Protein AF-A0A1H1KLR4-F1 (afdb_monomer_lite)

Organism: NCBI:txid157910

Structure (mmCIF, N/CA/C/O backbone):
data_AF-A0A1H1KLR4-F1
#
_entry.id   AF-A0A1H1KLR4-F1
#
loop_
_atom_site.group_PDB
_atom_site.id
_atom_site.type_symbol
_atom_site.label_atom_id
_atom_site.label_alt_id
_atom_site.label_comp_id
_atom_site.label_asym_id
_atom_site.label_entity_id
_atom_site.label_seq_id
_atom_site.pdbx_PDB_ins_code
_atom_site.Cartn_x
_atom_site.Cartn_y
_atom_site.Cartn_z
_atom_site.occupancy
_atom_site.B_iso_or_equiv
_atom_site.auth_seq_id
_atom_site.auth_comp_id
_atom_site.auth_asym_id
_atom_site.auth_atom_id
_atom_site.pdbx_PDB_model_num
ATOM 1 N N . MET A 1 1 ? -7.437 -3.870 -24.033 1.00 50.19 1 MET A N 1
ATOM 2 C CA . MET A 1 1 ? -6.474 -4.982 -23.865 1.00 50.19 1 MET A CA 1
ATOM 3 C C . MET A 1 1 ? -5.106 -4.494 -24.328 1.00 50.19 1 MET A C 1
ATOM 5 O O . MET A 1 1 ? -4.928 -4.305 -25.523 1.00 50.19 1 MET A O 1
ATOM 9 N N . CYS A 1 2 ? -4.187 -4.201 -23.402 1.00 59.34 2 CYS A N 1
ATOM 10 C CA . CYS A 1 2 ? -2.926 -3.485 -23.678 1.00 59.34 2 CYS A CA 1
ATOM 11 C C . CYS A 1 2 ? -1.683 -4.395 -23.693 1.00 59.34 2 CYS A C 1
ATOM 13 O O . CYS A 1 2 ? -0.568 -3.904 -23.784 1.00 59.34 2 CYS A O 1
ATOM 15 N N . TYR A 1 3 ? -1.857 -5.719 -23.630 1.00 61.72 3 TYR A N 1
ATOM 16 C CA . TYR A 1 3 ? -0.772 -6.690 -23.422 1.00 61.72 3 TYR A CA 1
ATOM 17 C C . TYR A 1 3 ? 0.353 -6.677 -24.478 1.00 61.72 3 TYR A C 1
ATOM 19 O O . TYR A 1 3 ? 1.434 -7.193 -24.219 1.00 61.72 3 TYR A O 1
ATOM 27 N N . GLY A 1 4 ? 0.123 -6.103 -25.662 1.00 77.31 4 GLY A N 1
ATOM 28 C CA . GLY A 1 4 ? 1.125 -6.009 -26.730 1.00 77.31 4 GLY A CA 1
ATOM 29 C C . GLY A 1 4 ? 1.881 -4.681 -26.802 1.00 77.31 4 GLY A C 1
ATOM 30 O O . GLY A 1 4 ? 2.792 -4.582 -27.630 1.00 77.31 4 GLY A O 1
ATOM 31 N N . ASP A 1 5 ? 1.492 -3.699 -25.986 1.00 85.56 5 ASP A N 1
ATOM 32 C CA . ASP A 1 5 ? 1.972 -2.318 -26.014 1.00 85.56 5 ASP A CA 1
ATOM 33 C C . ASP A 1 5 ? 2.722 -2.004 -24.703 1.00 85.56 5 ASP A C 1
ATOM 35 O O . ASP A 1 5 ? 2.089 -1.728 -23.678 1.00 85.56 5 ASP A O 1
ATOM 39 N N . PRO A 1 6 ? 4.063 -2.109 -24.701 1.00 84.06 6 PRO A N 1
ATOM 40 C CA . PRO A 1 6 ? 4.864 -1.932 -23.494 1.00 84.06 6 PRO A CA 1
ATOM 41 C C . PRO A 1 6 ? 4.776 -0.516 -22.917 1.00 84.06 6 PRO A C 1
ATOM 43 O O . PRO A 1 6 ? 4.906 -0.362 -21.705 1.00 84.06 6 PRO A O 1
ATOM 46 N N . ASP A 1 7 ? 4.509 0.496 -23.743 1.00 83.69 7 ASP A N 1
ATOM 47 C CA . ASP A 1 7 ? 4.423 1.884 -23.292 1.00 83.69 7 ASP A CA 1
ATOM 48 C C . ASP A 1 7 ? 3.114 2.127 -22.545 1.00 83.69 7 ASP A C 1
ATOM 50 O O . ASP A 1 7 ? 3.128 2.647 -21.431 1.00 83.69 7 ASP A O 1
ATOM 54 N N . ARG A 1 8 ? 1.993 1.619 -23.071 1.00 83.00 8 ARG A N 1
ATOM 55 C CA . ARG A 1 8 ? 0.718 1.629 -22.333 1.00 83.00 8 ARG A CA 1
ATOM 56 C C . ARG A 1 8 ? 0.758 0.794 -21.059 1.00 83.00 8 ARG A C 1
ATOM 58 O O . ARG A 1 8 ? 0.123 1.156 -20.074 1.00 83.00 8 ARG A O 1
ATOM 65 N N . LEU A 1 9 ? 1.461 -0.339 -21.062 1.00 82.94 9 LEU A N 1
ATOM 66 C CA . LEU A 1 9 ? 1.654 -1.126 -19.840 1.00 82.94 9 LEU A CA 1
ATOM 67 C C . LEU A 1 9 ? 2.476 -0.350 -18.810 1.00 82.94 9 LEU A C 1
ATOM 69 O O . LEU A 1 9 ? 2.144 -0.381 -17.629 1.00 82.94 9 LEU A O 1
ATOM 73 N N . LEU A 1 10 ? 3.503 0.377 -19.250 1.00 81.62 10 LEU A N 1
ATOM 74 C CA . LEU A 1 10 ? 4.311 1.217 -18.375 1.00 81.62 10 LEU A CA 1
ATOM 75 C C . LEU A 1 10 ? 3.485 2.373 -17.794 1.00 81.62 10 LEU A C 1
ATOM 77 O O . LEU A 1 10 ? 3.554 2.616 -16.595 1.00 81.62 10 LEU A O 1
ATOM 81 N N . GLU A 1 11 ? 2.643 3.022 -18.601 1.00 81.12 11 GLU A N 1
ATOM 82 C CA . GLU A 1 11 ? 1.688 4.036 -18.129 1.00 81.12 11 GLU A CA 1
ATOM 83 C C . GLU A 1 11 ? 0.704 3.478 -17.095 1.00 81.12 11 GLU A C 1
ATOM 85 O O . GLU A 1 11 ? 0.402 4.153 -16.117 1.00 81.12 11 GLU A O 1
ATOM 90 N N . LEU A 1 12 ? 0.217 2.245 -17.271 1.00 78.62 12 LEU A N 1
ATOM 91 C CA . LEU A 1 12 ? -0.660 1.593 -16.292 1.00 78.62 12 LEU A CA 1
ATOM 92 C C . LEU A 1 12 ? 0.075 1.259 -14.989 1.00 78.62 12 LEU A C 1
ATOM 94 O O . LEU A 1 12 ? -0.496 1.424 -13.915 1.00 78.62 12 LEU A O 1
ATOM 98 N N . VAL A 1 13 ? 1.329 0.812 -15.083 1.00 74.00 13 VAL A N 1
ATOM 99 C CA . VAL A 1 13 ? 2.178 0.492 -13.925 1.00 74.00 13 VAL A CA 1
ATOM 100 C C . VAL A 1 13 ? 2.528 1.749 -13.127 1.00 74.00 13 VAL A C 1
ATOM 102 O O . VAL A 1 13 ? 2.513 1.721 -11.901 1.00 74.00 13 VAL A O 1
ATOM 105 N N . ILE A 1 14 ? 2.849 2.850 -13.806 1.00 74.81 14 ILE A N 1
ATOM 106 C CA . ILE A 1 14 ? 3.198 4.125 -13.163 1.00 74.81 14 ILE A CA 1
ATOM 107 C C . ILE A 1 14 ? 1.929 4.864 -12.695 1.00 74.81 14 ILE A C 1
ATOM 109 O O . ILE A 1 14 ? 1.919 5.530 -11.657 1.00 74.81 14 ILE A O 1
ATOM 113 N N . GLY A 1 15 ? 0.833 4.732 -13.442 1.00 70.94 15 GLY A N 1
ATOM 114 C CA . GLY A 1 15 ? -0.422 5.431 -13.201 1.00 70.94 15 GLY A CA 1
ATOM 115 C C . GLY A 1 15 ? -0.278 6.954 -13.305 1.00 70.94 15 GLY A C 1
ATOM 116 O O . GLY A 1 15 ? 0.562 7.484 -14.025 1.00 70.94 15 GLY A O 1
ATOM 117 N N . LYS A 1 16 ? -1.111 7.687 -12.554 1.00 58.94 16 LYS A N 1
ATOM 118 C CA . LYS A 1 16 ? -1.022 9.159 -12.413 1.00 58.94 16 LYS A CA 1
ATOM 119 C C . LYS A 1 16 ? -0.039 9.605 -11.320 1.00 58.94 16 LYS A C 1
ATOM 121 O O . LYS A 1 16 ? -0.036 10.777 -10.945 1.00 58.94 16 LYS A O 1
ATOM 126 N N . ARG A 1 17 ? 0.730 8.679 -10.746 1.00 59.03 17 ARG A N 1
ATOM 127 C CA . ARG A 1 17 ? 1.612 8.953 -9.609 1.00 59.03 17 ARG A CA 1
ATOM 128 C C . ARG A 1 17 ? 2.945 9.505 -10.109 1.00 59.03 17 ARG A C 1
ATOM 130 O O . ARG A 1 17 ? 3.441 9.107 -11.160 1.00 59.03 17 ARG A O 1
ATOM 137 N N . ALA A 1 18 ? 3.541 10.415 -9.342 1.00 65.19 18 ALA A N 1
ATOM 138 C CA . ALA A 1 18 ? 4.947 10.743 -9.537 1.00 65.19 18 ALA A CA 1
ATOM 139 C C . ALA A 1 18 ? 5.780 9.504 -9.184 1.00 65.19 18 ALA A C 1
ATOM 141 O O . ALA A 1 18 ? 5.527 8.867 -8.161 1.00 65.19 18 ALA A O 1
ATOM 142 N N . LEU A 1 19 ? 6.753 9.157 -10.028 1.00 69.00 19 LEU A N 1
ATOM 143 C CA . LEU A 1 19 ? 7.624 8.023 -9.749 1.00 69.00 19 LEU A CA 1
ATOM 144 C C . LEU A 1 19 ? 8.381 8.247 -8.431 1.00 69.00 19 LEU A C 1
ATOM 146 O O . LEU A 1 19 ? 8.947 9.330 -8.235 1.00 69.00 19 LEU A O 1
ATOM 150 N N . PRO A 1 20 ? 8.427 7.238 -7.546 1.00 68.38 20 PRO A N 1
ATOM 151 C CA . PRO A 1 20 ? 9.215 7.320 -6.329 1.00 68.38 20 PRO A CA 1
ATOM 152 C C . PRO A 1 20 ? 10.693 7.512 -6.665 1.00 68.38 20 PRO A C 1
ATOM 154 O O . PRO A 1 20 ? 11.200 6.983 -7.655 1.00 68.38 20 PRO A O 1
ATOM 157 N N . LYS A 1 21 ? 11.387 8.285 -5.833 1.00 76.31 21 LYS A N 1
ATOM 158 C CA . LYS A 1 21 ? 12.820 8.535 -5.964 1.00 76.31 21 LYS A CA 1
ATOM 159 C C . LYS A 1 21 ? 13.583 7.684 -4.959 1.00 76.31 21 LYS A C 1
ATOM 161 O O . LYS A 1 21 ? 13.133 7.535 -3.829 1.00 76.31 21 LYS A O 1
ATOM 166 N N . ASN A 1 22 ? 14.723 7.148 -5.374 1.00 68.56 22 ASN A N 1
ATOM 167 C CA . ASN A 1 22 ? 15.651 6.453 -4.489 1.00 68.56 22 ASN A CA 1
ATOM 168 C C . ASN A 1 22 ? 16.412 7.443 -3.575 1.00 68.56 22 ASN A C 1
ATOM 170 O O . ASN A 1 22 ? 16.243 8.659 -3.686 1.00 68.56 22 ASN A O 1
ATOM 174 N N . ASP A 1 23 ? 17.301 6.934 -2.715 1.00 67.06 23 ASP A N 1
ATOM 175 C CA . ASP A 1 23 ? 18.122 7.740 -1.787 1.00 67.06 23 ASP A CA 1
ATOM 176 C C . ASP A 1 23 ? 19.029 8.782 -2.482 1.00 67.06 23 ASP A C 1
ATOM 178 O O . ASP A 1 23 ? 19.529 9.706 -1.844 1.00 67.06 23 ASP A O 1
ATOM 182 N N . LEU A 1 24 ? 19.248 8.642 -3.793 1.00 72.31 24 LEU A N 1
ATOM 183 C CA . LEU A 1 24 ? 20.017 9.569 -4.631 1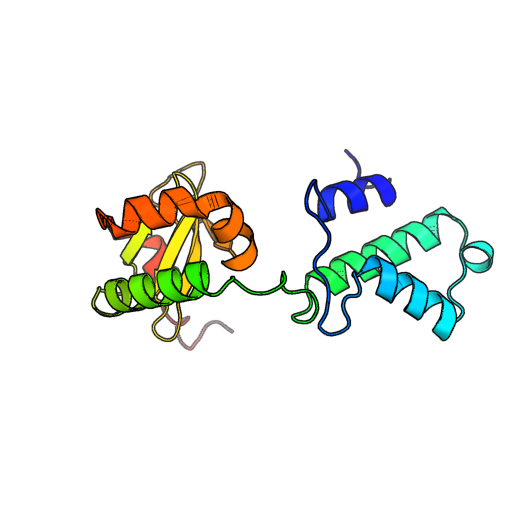.00 72.31 24 LEU A CA 1
ATOM 184 C C . LEU A 1 24 ? 19.121 10.586 -5.357 1.00 72.31 24 LEU A C 1
ATOM 186 O O . LEU A 1 24 ? 19.614 11.429 -6.102 1.00 72.31 24 LEU A O 1
ATOM 190 N N . GLY A 1 25 ? 17.804 10.525 -5.152 1.00 74.31 25 GLY A N 1
ATOM 191 C CA . GLY A 1 25 ? 16.833 11.391 -5.810 1.00 74.31 25 GLY A CA 1
ATOM 192 C C . GLY A 1 25 ? 16.453 10.957 -7.230 1.00 74.31 25 GLY A C 1
ATOM 193 O O . GLY A 1 25 ? 15.796 11.735 -7.927 1.00 74.31 25 GLY A O 1
ATOM 194 N N . HIS A 1 26 ? 16.836 9.751 -7.659 1.00 80.31 26 HIS A N 1
ATOM 195 C CA . HIS A 1 26 ? 16.571 9.229 -9.002 1.00 80.31 26 HIS A CA 1
ATOM 196 C C . HIS A 1 26 ? 15.308 8.374 -9.041 1.00 80.31 26 HIS A C 1
ATOM 198 O O . HIS A 1 26 ? 15.070 7.544 -8.161 1.00 80.31 26 HIS A O 1
ATOM 204 N N . THR A 1 27 ? 14.512 8.541 -10.089 1.00 83.12 27 THR A N 1
ATOM 205 C CA . THR A 1 27 ? 13.377 7.664 -10.384 1.00 83.12 27 THR A CA 1
ATOM 206 C C . THR A 1 27 ? 13.847 6.341 -11.007 1.00 83.12 27 THR A C 1
ATOM 208 O O . THR A 1 27 ? 14.966 6.258 -11.519 1.00 83.12 27 THR A O 1
ATOM 211 N N . PRO A 1 28 ? 13.002 5.292 -11.043 1.00 82.62 28 PRO A N 1
ATOM 212 C CA . PRO A 1 28 ? 13.301 4.075 -11.794 1.00 82.62 28 PRO A CA 1
ATOM 213 C C . PRO A 1 28 ? 13.604 4.323 -13.275 1.00 82.62 28 PRO A C 1
ATOM 215 O O . PRO A 1 28 ? 14.325 3.535 -13.881 1.00 82.62 28 PRO A O 1
ATOM 218 N N . LEU A 1 29 ? 13.054 5.396 -13.859 1.00 85.75 29 LEU A N 1
ATOM 219 C CA . LEU A 1 29 ? 13.355 5.798 -15.232 1.00 85.75 29 LEU A CA 1
ATOM 220 C C . LEU A 1 29 ? 14.763 6.389 -15.343 1.00 85.75 29 LEU A C 1
ATOM 222 O O . LEU A 1 29 ? 15.510 5.974 -16.223 1.00 85.75 29 LEU A O 1
ATOM 226 N N . ASP A 1 30 ? 15.157 7.265 -14.419 1.00 85.62 30 ASP A N 1
ATOM 227 C CA . ASP A 1 30 ? 16.511 7.837 -14.397 1.00 85.62 30 ASP A CA 1
ATOM 228 C C . ASP A 1 30 ? 17.572 6.736 -14.203 1.00 85.62 30 ASP A C 1
ATOM 230 O O . ASP A 1 30 ? 18.592 6.682 -14.893 1.00 85.62 30 ASP A O 1
ATOM 234 N N . ASP A 1 31 ? 17.309 5.785 -13.302 1.00 84.94 31 ASP A N 1
ATOM 235 C CA . ASP A 1 31 ? 18.203 4.645 -13.082 1.00 84.94 31 ASP A CA 1
ATOM 236 C C . ASP A 1 31 ? 18.205 3.662 -14.264 1.00 84.94 31 ASP A C 1
ATOM 238 O O . ASP A 1 31 ? 19.207 2.978 -14.491 1.00 84.94 31 ASP A O 1
ATOM 242 N N . PHE A 1 32 ? 17.113 3.581 -15.032 1.00 89.75 32 PHE A N 1
ATOM 243 C CA . PHE A 1 32 ? 17.078 2.814 -16.276 1.00 89.75 32 PHE A CA 1
ATOM 244 C C . PHE A 1 32 ? 17.957 3.455 -17.356 1.00 89.75 32 PHE A C 1
ATOM 246 O O . PHE A 1 32 ? 18.701 2.749 -18.040 1.00 89.75 32 PHE A O 1
ATOM 253 N N . GLU A 1 33 ? 17.932 4.783 -17.485 1.00 89.12 33 GLU A N 1
ATOM 254 C CA . GLU A 1 33 ? 18.839 5.504 -18.384 1.00 89.12 33 GLU A CA 1
ATOM 255 C C . GLU A 1 33 ? 20.301 5.291 -17.982 1.00 89.12 33 GLU A C 1
ATOM 257 O O . GLU A 1 33 ? 21.144 4.983 -18.830 1.00 89.12 33 GLU A O 1
ATOM 262 N N . HIS A 1 34 ? 20.599 5.350 -16.680 1.00 88.19 34 HIS A N 1
ATOM 263 C CA . HIS A 1 34 ? 21.936 5.056 -16.169 1.00 88.19 34 HIS A CA 1
ATOM 264 C C . HIS A 1 34 ? 22.363 3.611 -16.465 1.00 88.19 34 HIS A C 1
ATOM 266 O O . HIS A 1 34 ? 23.484 3.369 -16.919 1.00 88.19 34 HIS A O 1
ATOM 272 N N . PHE A 1 35 ? 21.462 2.644 -16.268 1.00 88.88 35 PHE A N 1
ATOM 273 C CA . PHE A 1 35 ? 21.691 1.246 -16.629 1.00 88.88 35 PHE A CA 1
ATOM 274 C C . PHE A 1 35 ? 22.016 1.091 -18.120 1.00 88.88 35 PHE A C 1
ATOM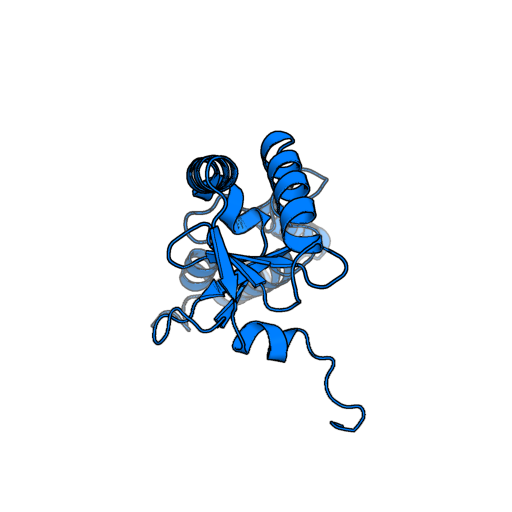 276 O O . PHE A 1 35 ? 22.966 0.385 -18.465 1.00 88.88 35 PHE A O 1
ATOM 283 N N . CYS A 1 36 ? 21.284 1.771 -19.003 1.00 91.31 36 CYS A N 1
ATOM 284 C CA . CYS A 1 36 ? 21.533 1.740 -20.444 1.00 91.31 36 CYS A CA 1
ATOM 285 C C . CYS A 1 36 ? 22.900 2.333 -20.802 1.00 91.31 36 CYS A C 1
ATOM 287 O O . CYS A 1 36 ? 23.649 1.737 -21.580 1.00 91.31 36 CYS A O 1
ATOM 289 N N . ALA A 1 37 ? 23.264 3.460 -20.185 1.00 89.56 37 ALA A N 1
ATOM 290 C CA . ALA A 1 37 ? 24.567 4.090 -20.374 1.00 89.56 37 ALA A CA 1
ATOM 291 C C . ALA A 1 37 ? 25.724 3.194 -19.898 1.00 89.56 37 ALA A C 1
ATOM 293 O O . ALA A 1 37 ? 26.749 3.106 -20.573 1.00 89.56 37 ALA A O 1
ATOM 294 N N . TYR A 1 38 ? 25.552 2.506 -18.765 1.00 89.31 38 TYR A N 1
ATOM 295 C CA . TYR A 1 38 ? 26.585 1.661 -18.163 1.00 89.31 38 TYR A CA 1
ATOM 296 C C . TYR A 1 38 ? 26.749 0.308 -18.869 1.00 89.31 38 TYR A C 1
ATOM 298 O O . TYR A 1 38 ? 27.867 -0.158 -19.072 1.00 89.31 38 TYR A O 1
ATOM 306 N N . THR A 1 39 ? 25.643 -0.336 -19.250 1.00 88.50 39 THR A N 1
ATOM 307 C CA . THR A 1 39 ? 25.656 -1.684 -19.853 1.00 88.50 39 THR A CA 1
ATOM 308 C C . THR A 1 39 ? 25.757 -1.678 -21.373 1.00 88.50 39 THR A C 1
ATOM 310 O O . THR A 1 39 ? 26.021 -2.719 -21.970 1.00 88.50 39 THR A O 1
ATOM 313 N N . GLY A 1 40 ? 25.534 -0.526 -22.009 1.00 88.31 40 GLY A N 1
ATOM 314 C CA . GLY A 1 40 ? 25.442 -0.424 -23.461 1.00 88.31 40 GLY A CA 1
ATOM 315 C C . GLY A 1 40 ? 24.114 -0.930 -24.031 1.00 88.31 40 GLY A C 1
ATOM 316 O O . GLY A 1 40 ? 24.015 -1.091 -25.242 1.00 88.31 40 GLY A O 1
ATOM 317 N N . CYS A 1 41 ? 23.092 -1.163 -23.199 1.00 89.31 41 CYS A N 1
ATOM 318 C CA . CYS A 1 41 ? 21.739 -1.472 -23.659 1.00 89.31 41 CYS A CA 1
ATOM 319 C C . CYS A 1 41 ? 21.176 -0.280 -24.454 1.00 89.31 41 CYS A C 1
ATOM 321 O O . CYS A 1 41 ? 20.801 0.737 -23.871 1.00 89.31 41 CYS A O 1
ATOM 323 N N . ARG A 1 42 ? 21.146 -0.376 -25.787 1.00 89.69 42 ARG A N 1
ATOM 324 C CA . ARG A 1 42 ? 20.701 0.702 -26.683 1.00 89.69 42 ARG A CA 1
ATOM 325 C C . ARG A 1 42 ? 19.530 0.251 -27.540 1.00 89.69 42 ARG A C 1
ATOM 327 O O . ARG A 1 42 ? 19.487 -0.875 -28.029 1.00 89.69 42 ARG A O 1
ATOM 334 N N . GLU A 1 43 ? 18.612 1.178 -27.791 1.00 90.88 43 GLU A N 1
ATOM 335 C CA . GLU A 1 43 ? 17.447 0.936 -28.644 1.00 90.88 43 GLU A CA 1
ATOM 336 C C . GLU A 1 43 ? 17.835 0.524 -30.071 1.00 90.88 43 GLU A C 1
ATOM 338 O O . GLU A 1 43 ? 17.181 -0.325 -30.667 1.00 90.88 43 GLU A O 1
ATOM 343 N N . GLN A 1 44 ? 18.931 1.074 -30.599 1.00 89.62 44 GLN A N 1
ATOM 344 C CA . GLN A 1 44 ? 19.411 0.788 -31.955 1.00 89.62 44 GLN A CA 1
ATOM 345 C C . GLN A 1 44 ? 19.804 -0.685 -32.146 1.00 89.62 44 GLN A C 1
ATOM 347 O O . GLN A 1 44 ? 19.622 -1.222 -33.236 1.00 89.62 44 GLN A O 1
ATOM 352 N N . ASP A 1 45 ? 20.289 -1.336 -31.087 1.00 89.56 45 ASP A N 1
ATOM 353 C CA . ASP A 1 45 ? 20.768 -2.720 -31.134 1.00 89.56 45 ASP A CA 1
ATOM 354 C C . ASP A 1 45 ? 19.631 -3.731 -30.905 1.00 89.56 45 ASP A C 1
ATOM 356 O O . ASP A 1 45 ? 19.649 -4.839 -31.438 1.00 89.56 45 ASP A O 1
ATOM 360 N N . LEU A 1 46 ? 18.624 -3.349 -30.113 1.00 86.38 46 LEU A N 1
ATOM 361 C CA . LEU A 1 46 ? 17.511 -4.214 -29.700 1.00 86.38 46 LEU A CA 1
ATOM 362 C C . LEU A 1 46 ? 16.248 -4.023 -30.554 1.00 86.38 46 LEU A C 1
ATOM 364 O O . LEU A 1 46 ? 15.397 -4.909 -30.633 1.00 86.38 46 LEU A O 1
ATOM 368 N N . GLY A 1 47 ? 16.115 -2.860 -31.184 1.00 89.50 47 GLY A N 1
ATOM 369 C CA . GLY A 1 47 ? 14.894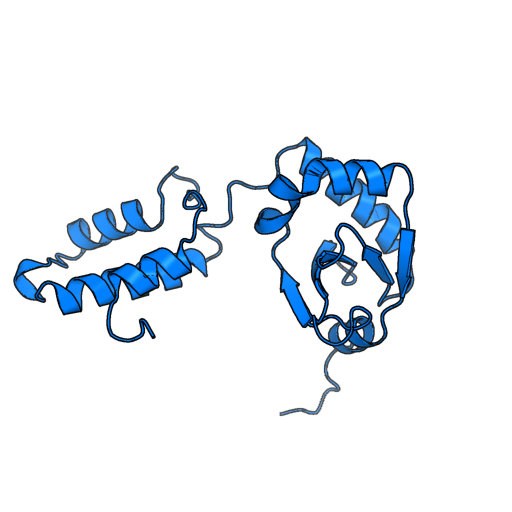 -2.390 -31.819 1.00 89.50 47 GLY A CA 1
ATOM 370 C C . GLY A 1 47 ? 13.899 -1.770 -30.818 1.00 89.50 47 GLY A C 1
ATOM 371 O O . GLY A 1 47 ? 13.867 -2.160 -29.644 1.00 89.50 47 GLY A O 1
ATOM 372 N N . PRO A 1 48 ? 13.019 -0.853 -31.278 1.00 87.94 48 PRO A N 1
ATOM 373 C CA . PRO A 1 48 ? 12.165 -0.038 -30.403 1.00 87.94 48 PRO A CA 1
ATOM 374 C C . PRO A 1 48 ? 11.282 -0.857 -29.460 1.00 87.94 48 PRO A C 1
ATOM 376 O O . PRO A 1 48 ? 11.174 -0.586 -28.266 1.00 87.94 48 PRO A O 1
ATOM 379 N N . ARG A 1 49 ? 10.677 -1.928 -29.984 1.00 87.50 49 ARG A N 1
ATOM 380 C CA . ARG A 1 49 ? 9.738 -2.754 -29.219 1.00 87.50 49 ARG A CA 1
ATOM 381 C C . ARG A 1 49 ? 10.426 -3.549 -28.113 1.00 87.50 49 ARG A C 1
ATOM 383 O O . ARG A 1 49 ? 9.907 -3.617 -27.004 1.00 87.50 49 ARG A O 1
ATOM 390 N N . ALA A 1 50 ? 11.570 -4.166 -28.409 1.00 87.88 50 ALA A N 1
ATOM 391 C CA . ALA A 1 50 ? 12.307 -4.936 -27.414 1.00 87.88 50 ALA A CA 1
ATOM 392 C C . ALA A 1 50 ? 12.877 -4.011 -26.334 1.00 87.88 50 ALA A C 1
ATOM 394 O O . ALA A 1 50 ? 12.765 -4.317 -25.150 1.00 87.88 50 ALA A O 1
ATOM 395 N N . PHE A 1 51 ? 13.394 -2.845 -26.730 1.00 91.69 51 PHE A N 1
ATOM 396 C CA . PHE A 1 51 ? 13.872 -1.829 -25.798 1.00 91.69 51 PHE A CA 1
ATOM 397 C C . PHE A 1 51 ? 12.767 -1.343 -24.847 1.00 91.69 51 PHE A C 1
ATOM 399 O O . PHE A 1 51 ? 12.977 -1.281 -23.636 1.00 91.69 51 PHE A O 1
ATOM 406 N N . ALA A 1 52 ? 11.557 -1.102 -25.360 1.00 88.06 52 ALA A N 1
ATOM 407 C CA . ALA A 1 52 ? 10.412 -0.721 -24.537 1.00 88.06 52 ALA A CA 1
ATOM 408 C C . ALA A 1 52 ? 10.000 -1.821 -23.535 1.00 88.06 52 ALA A C 1
ATOM 410 O O . ALA A 1 52 ? 9.688 -1.516 -22.384 1.00 88.06 52 ALA A O 1
ATOM 411 N N . PHE A 1 53 ? 10.067 -3.104 -23.914 1.00 90.00 53 PHE A N 1
ATOM 412 C CA . PHE A 1 53 ? 9.849 -4.210 -22.969 1.00 90.00 53 PHE A CA 1
ATOM 413 C C . PHE A 1 53 ? 10.949 -4.319 -21.909 1.00 90.00 53 PHE A C 1
ATOM 415 O O . PHE A 1 53 ? 10.645 -4.602 -20.752 1.00 90.00 53 PHE A O 1
ATOM 422 N N . VAL A 1 54 ? 12.209 -4.069 -22.273 1.00 92.19 54 VAL A N 1
ATOM 423 C CA . VAL A 1 54 ? 13.320 -4.025 -21.311 1.00 92.19 54 VAL A CA 1
ATOM 424 C C . VAL A 1 54 ? 13.112 -2.884 -20.313 1.00 92.19 54 VAL A C 1
ATOM 426 O O . VAL A 1 54 ? 13.249 -3.104 -19.111 1.00 92.19 54 VAL A O 1
ATOM 429 N N . ARG A 1 55 ? 12.692 -1.701 -20.783 1.00 90.88 55 ARG A N 1
ATOM 430 C CA . ARG A 1 55 ? 12.318 -0.569 -19.923 1.00 90.88 55 ARG A CA 1
ATOM 431 C C . ARG A 1 55 ? 11.183 -0.933 -18.972 1.00 90.88 55 ARG A C 1
ATOM 433 O O . ARG A 1 55 ? 11.308 -0.724 -17.769 1.00 90.88 55 ARG A O 1
ATOM 440 N N . LEU A 1 56 ? 10.101 -1.512 -19.493 1.00 88.25 56 LEU A N 1
ATOM 441 C CA . LEU A 1 56 ? 8.964 -1.962 -18.690 1.00 88.25 56 LEU A CA 1
ATOM 442 C C . LEU A 1 56 ? 9.398 -2.962 -17.612 1.00 88.25 56 LEU A C 1
ATOM 444 O O . LEU A 1 56 ? 9.070 -2.785 -16.441 1.00 88.25 56 LEU A O 1
ATOM 448 N N . ALA A 1 57 ? 10.162 -3.988 -17.986 1.00 88.00 57 ALA A N 1
ATOM 449 C CA . ALA A 1 57 ? 10.657 -5.000 -17.059 1.00 88.00 57 ALA A CA 1
ATOM 450 C C . ALA A 1 57 ? 11.582 -4.399 -15.990 1.00 88.00 57 ALA A C 1
ATOM 452 O O . ALA A 1 57 ? 11.465 -4.732 -14.813 1.00 88.00 57 ALA A O 1
ATOM 453 N N . TYR A 1 58 ? 12.476 -3.485 -16.375 1.00 87.81 58 TYR A N 1
ATOM 454 C CA . TYR A 1 58 ? 13.381 -2.830 -15.435 1.00 87.81 58 TYR A CA 1
ATOM 455 C C . TYR A 1 58 ? 12.627 -1.941 -14.445 1.00 87.81 58 TYR A C 1
ATOM 457 O O . TYR A 1 58 ? 12.858 -2.040 -13.243 1.00 87.81 58 TYR A O 1
ATOM 465 N N . VAL A 1 59 ? 11.703 -1.105 -14.928 1.00 84.88 59 VAL A N 1
ATOM 466 C CA . VAL A 1 59 ? 10.931 -0.185 -14.082 1.00 84.88 59 VAL A CA 1
ATOM 467 C C . VAL A 1 59 ? 9.997 -0.950 -13.150 1.00 84.88 59 VAL A C 1
ATOM 469 O O . VAL A 1 59 ? 9.984 -0.666 -11.959 1.00 84.88 59 VAL A O 1
ATOM 472 N N . THR A 1 60 ? 9.271 -1.957 -13.643 1.00 82.06 60 THR A N 1
ATOM 473 C CA . THR A 1 60 ? 8.403 -2.811 -12.806 1.00 82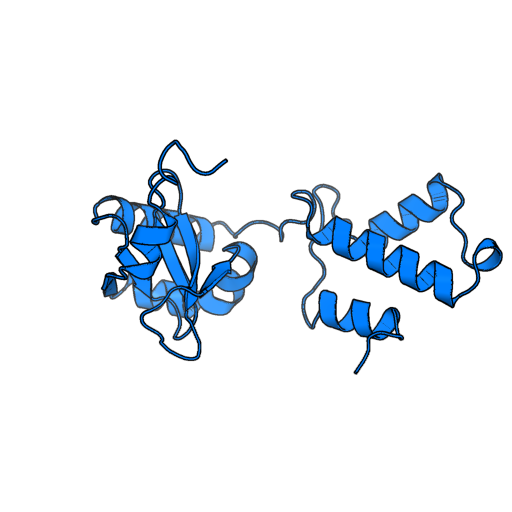.06 60 THR A CA 1
ATOM 474 C C . THR A 1 60 ? 9.201 -3.558 -11.734 1.00 82.06 60 THR A C 1
ATOM 476 O O . THR A 1 60 ? 8.822 -3.562 -10.563 1.00 82.06 60 THR A O 1
ATOM 479 N N . ALA A 1 61 ? 10.350 -4.138 -12.095 1.00 81.75 61 ALA A N 1
ATOM 480 C CA . ALA A 1 61 ? 11.253 -4.762 -11.131 1.00 81.75 61 ALA A CA 1
ATOM 481 C C . ALA A 1 61 ? 11.860 -3.738 -10.159 1.00 81.75 61 ALA A C 1
ATOM 483 O O . ALA A 1 61 ? 12.102 -4.069 -9.001 1.00 81.75 61 ALA A O 1
ATOM 484 N N . GLY A 1 62 ? 12.107 -2.512 -10.622 1.00 76.19 62 GLY A N 1
ATOM 485 C CA . GLY A 1 62 ? 12.543 -1.374 -9.824 1.00 76.19 62 GLY A CA 1
ATOM 486 C C . GLY A 1 62 ? 11.509 -1.013 -8.770 1.00 76.19 62 GLY A C 1
ATOM 487 O O . GLY A 1 62 ? 11.817 -1.080 -7.591 1.00 76.19 62 GLY A O 1
ATOM 488 N N . LEU A 1 63 ? 10.271 -0.737 -9.169 1.00 72.12 63 LEU A N 1
ATOM 489 C CA . LEU A 1 63 ? 9.172 -0.387 -8.265 1.00 72.12 63 LEU A CA 1
ATOM 490 C C . LEU A 1 63 ? 8.920 -1.453 -7.186 1.00 72.12 63 LEU A C 1
ATOM 492 O O . LEU A 1 63 ? 8.632 -1.112 -6.047 1.00 72.12 63 LEU A O 1
ATOM 496 N N . ASN A 1 64 ? 9.131 -2.735 -7.499 1.00 65.94 64 ASN A N 1
ATOM 497 C CA . ASN A 1 64 ? 9.046 -3.822 -6.516 1.00 65.94 64 ASN A CA 1
ATOM 498 C C . ASN A 1 64 ? 10.250 -3.909 -5.552 1.00 65.94 64 ASN A C 1
ATOM 500 O O . ASN A 1 64 ? 10.235 -4.686 -4.594 1.00 65.94 64 ASN A O 1
ATOM 504 N N . ARG A 1 65 ? 11.334 -3.159 -5.783 1.00 63.38 65 ARG A N 1
ATOM 505 C CA . ARG A 1 65 ? 12.504 -3.128 -4.893 1.00 63.38 65 ARG A CA 1
ATOM 506 C C . ARG A 1 65 ? 12.314 -2.072 -3.812 1.00 63.38 65 ARG A C 1
ATOM 508 O O . ARG A 1 65 ? 11.989 -0.924 -4.089 1.00 63.38 65 ARG A O 1
ATOM 515 N N . ARG A 1 66 ? 12.738 -2.417 -2.588 1.00 53.91 66 ARG A N 1
ATOM 516 C CA . ARG A 1 66 ? 12.792 -1.517 -1.414 1.00 53.91 66 ARG A CA 1
ATOM 517 C C . ARG A 1 66 ? 13.486 -0.161 -1.654 1.00 53.91 66 ARG A C 1
ATOM 519 O O . ARG A 1 66 ? 13.320 0.729 -0.834 1.00 53.91 66 ARG A O 1
ATOM 526 N N . ARG A 1 67 ? 14.272 -0.012 -2.730 1.00 54.44 67 ARG A N 1
ATOM 527 C CA . ARG A 1 67 ? 15.012 1.213 -3.087 1.00 54.44 67 ARG A CA 1
ATOM 528 C C . ARG A 1 67 ? 14.155 2.322 -3.695 1.00 54.44 67 ARG A C 1
ATOM 530 O O . ARG A 1 67 ? 14.620 3.449 -3.720 1.00 54.44 67 ARG A O 1
ATOM 537 N N . TYR A 1 68 ? 12.954 2.014 -4.177 1.00 55.72 68 TYR A N 1
ATOM 538 C CA . TYR A 1 68 ? 12.005 3.022 -4.657 1.00 55.72 68 TYR A CA 1
ATOM 539 C C . TYR A 1 68 ? 10.730 3.012 -3.824 1.00 55.72 68 TYR A C 1
ATOM 541 O O . TYR A 1 68 ? 9.648 3.276 -4.341 1.00 55.72 68 TYR A O 1
ATOM 549 N N . ARG A 1 69 ? 10.853 2.708 -2.525 1.00 54.78 69 ARG A N 1
ATOM 550 C CA . ARG A 1 69 ? 9.803 3.104 -1.590 1.00 54.78 69 ARG A CA 1
ATOM 551 C C . ARG A 1 69 ? 9.619 4.603 -1.780 1.00 54.78 69 ARG A C 1
ATOM 553 O O . ARG A 1 69 ? 10.604 5.341 -1.783 1.00 54.78 69 ARG A O 1
ATOM 560 N N . SER A 1 70 ? 8.384 5.013 -2.043 1.00 55.25 70 SER A N 1
ATOM 561 C CA . SER A 1 70 ? 7.926 6.396 -1.910 1.00 55.25 70 SER A CA 1
ATOM 562 C C . SER A 1 70 ? 8.724 7.094 -0.818 1.00 55.25 70 SER A C 1
ATOM 564 O O . SER A 1 70 ? 8.898 6.509 0.255 1.00 55.25 70 SER A O 1
ATOM 566 N N . ALA A 1 71 ? 9.237 8.296 -1.118 1.00 55.81 71 ALA A N 1
ATOM 567 C CA . ALA A 1 71 ? 9.872 9.156 -0.124 1.00 55.81 71 ALA A CA 1
ATOM 568 C C . ALA A 1 71 ? 9.037 9.033 1.150 1.00 55.81 71 ALA A C 1
ATOM 570 O O . ALA A 1 71 ? 7.831 9.264 1.065 1.00 55.81 71 ALA A O 1
ATOM 571 N N . GLY A 1 72 ? 9.634 8.477 2.211 1.00 62.34 72 GLY A N 1
ATOM 572 C CA . GLY A 1 72 ? 8.893 7.932 3.348 1.00 62.34 72 GLY A CA 1
ATOM 573 C C . GLY A 1 72 ? 7.847 8.904 3.886 1.00 62.34 72 GLY A C 1
ATOM 574 O O . GLY A 1 72 ? 7.861 10.095 3.569 1.00 62.34 72 GLY A O 1
ATOM 575 N N . LEU A 1 73 ? 6.927 8.395 4.704 1.00 76.69 73 LEU A N 1
ATOM 576 C CA . LEU A 1 73 ? 5.923 9.238 5.350 1.00 76.69 73 LEU A CA 1
ATOM 577 C C . LEU A 1 73 ? 6.587 10.481 5.950 1.00 76.69 73 LEU A C 1
ATOM 579 O O . LEU A 1 73 ? 7.634 10.397 6.584 1.00 76.69 73 LEU A O 1
ATOM 583 N N . ASP A 1 74 ? 5.998 11.653 5.736 1.00 84.06 74 ASP A N 1
ATOM 584 C CA . ASP A 1 74 ? 6.490 12.833 6.434 1.00 84.06 74 ASP A CA 1
ATOM 585 C C . ASP A 1 74 ? 6.260 12.717 7.946 1.00 84.06 74 ASP A C 1
ATOM 587 O O . ASP A 1 74 ? 5.444 11.926 8.422 1.00 84.06 74 ASP A O 1
ATOM 591 N N . ALA A 1 75 ? 6.952 13.563 8.709 1.00 85.88 75 ALA A N 1
ATOM 592 C CA . ALA A 1 75 ? 6.958 13.512 10.169 1.00 85.88 75 ALA A CA 1
ATOM 593 C C . ALA A 1 75 ? 5.554 13.536 10.807 1.00 85.88 75 ALA A C 1
ATOM 595 O O . ALA A 1 75 ? 5.354 13.009 11.902 1.00 85.88 75 ALA A O 1
ATOM 596 N N . GLN A 1 76 ? 4.566 14.152 10.148 1.00 88.81 76 GLN A N 1
ATOM 597 C CA . GLN A 1 76 ? 3.193 14.167 10.648 1.00 88.81 76 GLN A CA 1
ATOM 598 C C . GLN A 1 76 ? 2.507 12.814 10.444 1.00 88.81 76 GLN A C 1
ATOM 600 O O . GLN A 1 76 ? 1.875 12.312 11.373 1.00 88.81 76 GLN A O 1
ATOM 605 N N . LEU A 1 77 ? 2.636 12.213 9.260 1.00 89.38 77 LEU A N 1
ATOM 606 C CA . LEU A 1 77 ? 2.091 10.882 8.985 1.00 89.38 77 LEU A CA 1
ATOM 607 C C . LEU A 1 77 ? 2.817 9.789 9.777 1.00 89.38 77 LEU A C 1
ATOM 609 O O . LEU A 1 77 ? 2.166 8.863 10.254 1.00 89.38 77 LEU A O 1
ATOM 613 N N . GLU A 1 78 ? 4.127 9.920 9.989 1.00 89.31 78 GLU A N 1
ATOM 614 C CA . GLU A 1 78 ? 4.884 9.045 10.893 1.00 89.31 78 GLU A CA 1
ATOM 615 C C . GLU A 1 78 ? 4.327 9.109 12.317 1.00 89.31 78 GLU A C 1
ATOM 617 O O . GLU A 1 78 ? 4.099 8.073 12.945 1.00 89.31 78 GLU A O 1
ATOM 622 N N . LYS A 1 79 ? 4.036 10.320 12.811 1.00 92.56 79 LYS A N 1
ATOM 623 C CA . LYS A 1 79 ? 3.405 10.503 14.120 1.00 92.56 79 LYS A CA 1
ATOM 624 C C . LYS A 1 79 ? 2.021 9.856 14.173 1.00 92.56 79 LYS A C 1
ATOM 626 O O . LYS A 1 79 ? 1.734 9.136 15.123 1.00 92.56 79 LYS A O 1
ATOM 631 N N . TYR A 1 80 ? 1.190 10.052 13.150 1.00 94.19 80 TYR A N 1
ATOM 632 C CA . TYR A 1 80 ? -0.116 9.396 13.079 1.00 94.19 80 TYR A CA 1
ATOM 633 C C . TYR A 1 80 ? 0.002 7.872 13.072 1.00 94.19 80 TYR A C 1
ATOM 635 O O . TYR A 1 80 ? -0.743 7.202 13.782 1.00 94.19 80 TYR A O 1
ATOM 643 N N . CYS A 1 81 ? 0.969 7.315 12.342 1.00 92.69 81 CYS A N 1
ATOM 644 C CA . CYS A 1 81 ? 1.230 5.879 12.367 1.00 92.69 81 CYS A CA 1
ATOM 645 C C . CYS A 1 81 ? 1.638 5.404 13.759 1.00 92.69 81 CYS A C 1
ATOM 647 O O . CYS A 1 81 ? 1.160 4.362 14.200 1.00 92.69 81 CYS A O 1
ATOM 649 N N . ALA A 1 82 ? 2.485 6.152 14.468 1.00 92.88 82 ALA A N 1
ATOM 650 C CA . ALA A 1 82 ? 2.872 5.817 15.835 1.00 92.88 82 ALA A CA 1
ATOM 651 C C . ALA A 1 82 ? 1.662 5.822 16.785 1.00 92.88 82 ALA A C 1
ATOM 653 O O . ALA A 1 82 ? 1.469 4.861 17.531 1.00 92.88 82 ALA A O 1
ATOM 654 N N . ASP A 1 83 ? 0.808 6.845 16.698 1.00 94.69 83 ASP A N 1
ATOM 655 C CA . ASP A 1 83 ? -0.398 6.967 17.522 1.00 94.69 83 ASP A CA 1
ATOM 656 C C . ASP A 1 83 ? -1.386 5.814 17.239 1.00 94.69 83 ASP A C 1
ATOM 658 O O . ASP A 1 83 ? -1.862 5.151 18.164 1.00 94.69 83 ASP A O 1
ATOM 662 N N . ILE A 1 84 ? -1.635 5.495 15.963 1.00 94.25 84 ILE A N 1
ATOM 663 C CA . ILE A 1 84 ? -2.494 4.366 15.561 1.00 94.25 84 ILE A CA 1
ATOM 664 C C . ILE A 1 84 ? -1.888 3.029 15.998 1.00 94.25 84 ILE A C 1
ATOM 666 O O . ILE A 1 84 ? -2.605 2.163 16.499 1.00 94.25 84 ILE A O 1
ATOM 670 N N . SER A 1 85 ? -0.571 2.864 15.854 1.00 93.50 85 SER A N 1
ATOM 671 C CA . SER A 1 85 ? 0.141 1.659 16.298 1.00 93.50 85 SER A CA 1
ATOM 672 C C . SER A 1 85 ? -0.070 1.420 17.785 1.00 93.50 85 SER A C 1
ATOM 674 O O . SER A 1 85 ? -0.367 0.299 18.184 1.00 93.50 85 SER A O 1
ATOM 676 N N . MET A 1 86 ? 0.047 2.468 18.606 1.00 94.12 86 MET A N 1
ATOM 677 C CA . MET A 1 86 ? -0.208 2.365 20.042 1.00 94.12 86 MET A CA 1
ATOM 678 C C . MET A 1 86 ? -1.648 1.929 20.323 1.00 94.12 86 MET A C 1
ATOM 680 O O . MET A 1 86 ? -1.863 1.016 21.114 1.00 94.12 86 MET A O 1
ATOM 684 N N . LEU A 1 87 ? -2.623 2.522 19.632 1.00 94.75 87 LEU A N 1
ATOM 685 C CA . LEU A 1 87 ? -4.037 2.197 19.820 1.00 94.75 87 LEU A CA 1
ATOM 686 C C . LEU A 1 87 ? -4.402 0.770 19.392 1.00 94.75 87 LEU A C 1
ATOM 688 O O . LEU A 1 87 ? -5.258 0.156 20.027 1.00 94.75 87 LEU A O 1
ATOM 692 N N . LEU A 1 88 ? -3.796 0.256 18.318 1.00 93.94 88 LEU A N 1
ATOM 693 C CA . LEU A 1 88 ? -4.049 -1.095 17.810 1.00 93.94 88 LEU A CA 1
ATOM 694 C C . LEU A 1 88 ? -3.265 -2.170 18.564 1.00 93.94 88 LEU A C 1
ATOM 696 O O . LEU A 1 88 ? -3.756 -3.288 18.695 1.00 93.94 88 LEU A O 1
ATOM 700 N N . ARG A 1 89 ? -2.078 -1.850 19.088 1.00 91.25 89 ARG A N 1
ATOM 701 C CA . ARG A 1 89 ? -1.244 -2.801 19.838 1.00 91.25 89 ARG A CA 1
ATOM 702 C C . ARG A 1 89 ? -1.943 -3.347 21.083 1.00 91.25 89 ARG A C 1
ATOM 704 O O . ARG A 1 89 ? -1.715 -4.496 21.448 1.00 91.25 89 ARG A O 1
ATOM 711 N N . ASP A 1 90 ? -2.802 -2.545 21.704 1.00 90.06 90 ASP A N 1
ATOM 712 C CA . ASP A 1 90 ? -3.579 -2.940 22.883 1.00 90.06 90 ASP A CA 1
ATOM 713 C C . ASP A 1 90 ? -4.877 -3.694 22.523 1.00 90.06 90 ASP A C 1
ATOM 715 O O . ASP A 1 90 ? -5.711 -3.971 23.391 1.00 90.06 90 ASP A O 1
ATOM 719 N N . ARG A 1 91 ? -5.088 -4.021 21.239 1.00 90.06 91 ARG A N 1
ATOM 720 C CA . ARG A 1 91 ? -6.278 -4.725 20.745 1.00 90.06 91 ARG A CA 1
ATOM 721 C C . ARG A 1 91 ? -5.989 -6.192 20.429 1.00 90.06 91 ARG A C 1
ATOM 723 O O . ARG A 1 91 ? -4.849 -6.556 20.144 1.00 90.06 91 ARG A O 1
ATOM 730 N N . PRO A 1 92 ? -7.026 -7.050 20.445 1.00 88.56 92 PRO A N 1
ATOM 731 C CA . PRO A 1 92 ? -6.898 -8.417 19.964 1.00 88.56 92 PRO A CA 1
ATOM 732 C C . PRO A 1 92 ? -6.396 -8.462 18.509 1.00 88.56 92 PRO A C 1
ATOM 734 O O . PRO A 1 92 ? -6.812 -7.616 17.705 1.00 88.56 92 PRO A O 1
ATOM 737 N N . PRO A 1 93 ? -5.566 -9.455 18.139 1.00 87.69 93 PRO A N 1
ATOM 738 C CA . PRO A 1 93 ? -5.211 -9.712 16.745 1.00 87.69 93 PRO A CA 1
ATOM 739 C C . PRO A 1 93 ? -6.458 -9.833 15.861 1.00 87.69 93 PRO A C 1
ATOM 741 O O . PRO A 1 93 ? -7.489 -10.328 16.312 1.00 87.69 93 PRO A O 1
ATOM 744 N N . GLY A 1 94 ? -6.379 -9.355 14.619 1.00 88.62 94 GLY A N 1
ATOM 745 C CA . GLY A 1 94 ? -7.539 -9.261 13.722 1.00 88.62 94 GLY A CA 1
ATOM 746 C C . GLY A 1 94 ? -8.377 -7.985 13.898 1.00 88.62 94 GLY A C 1
ATOM 747 O O . GLY A 1 94 ? -9.406 -7.834 13.241 1.00 88.62 94 GLY A O 1
ATOM 748 N N . THR A 1 95 ? -7.954 -7.053 14.758 1.00 93.94 95 THR A N 1
ATOM 749 C CA . THR A 1 95 ? -8.571 -5.721 14.866 1.00 93.94 95 THR A CA 1
ATOM 750 C C . THR A 1 95 ? -7.974 -4.754 13.845 1.00 93.94 95 THR A C 1
ATOM 752 O O . THR A 1 95 ? -6.751 -4.646 13.731 1.00 93.94 95 THR A O 1
ATOM 755 N N . THR A 1 96 ? -8.834 -4.004 13.154 1.00 95.50 96 THR A N 1
ATOM 756 C CA . THR A 1 96 ? -8.456 -2.974 12.184 1.00 95.50 96 THR A CA 1
ATOM 757 C C . THR A 1 96 ? -8.914 -1.581 12.594 1.00 95.50 96 THR A C 1
ATOM 759 O O . THR A 1 96 ? -9.933 -1.409 13.266 1.00 95.50 96 THR A O 1
ATOM 762 N N . ALA A 1 97 ? -8.145 -0.586 12.163 1.00 95.56 97 ALA A N 1
ATOM 763 C CA . ALA A 1 97 ? -8.526 0.815 12.100 1.00 95.56 97 ALA A CA 1
ATOM 764 C C . ALA A 1 97 ? -9.019 1.114 10.681 1.00 95.56 97 ALA A C 1
ATOM 766 O O . ALA A 1 97 ? -8.245 1.033 9.724 1.00 95.56 97 ALA A O 1
ATOM 767 N N . ASP A 1 98 ? -10.301 1.433 10.544 1.00 93.69 98 ASP A N 1
ATOM 768 C CA . ASP A 1 98 ? -10.913 1.686 9.242 1.00 93.69 98 ASP A CA 1
ATOM 769 C C . ASP A 1 98 ? -10.685 3.154 8.845 1.00 93.69 98 ASP A C 1
ATOM 771 O O . ASP A 1 98 ? -11.330 4.052 9.383 1.00 93.69 98 ASP A O 1
ATOM 775 N N . ILE A 1 99 ? -9.724 3.408 7.950 1.00 92.94 99 ILE A N 1
ATOM 776 C CA . ILE A 1 99 ? -9.297 4.773 7.591 1.00 92.94 99 ILE A CA 1
ATOM 777 C C . ILE A 1 99 ? -10.145 5.330 6.453 1.00 92.94 99 ILE A C 1
ATOM 779 O O . ILE A 1 99 ? -10.609 6.466 6.519 1.00 92.94 99 ILE A O 1
ATOM 783 N N . THR A 1 100 ? -10.360 4.534 5.410 1.00 89.06 100 THR A N 1
ATOM 784 C CA . THR A 1 100 ? -11.271 4.852 4.305 1.00 89.06 100 THR A CA 1
ATOM 785 C C . THR A 1 100 ? -12.274 3.713 4.131 1.00 89.06 100 THR A C 1
ATOM 787 O O . THR A 1 100 ? -12.225 2.710 4.841 1.00 89.06 100 THR A O 1
ATOM 790 N N . GLY A 1 101 ? -13.217 3.860 3.195 1.00 85.00 101 GLY A N 1
ATOM 791 C CA . GLY A 1 101 ? -14.216 2.818 2.927 1.00 85.00 101 GLY A CA 1
ATOM 792 C C . GLY A 1 101 ? -13.627 1.504 2.399 1.00 85.00 101 GLY A C 1
ATOM 793 O O . GLY A 1 101 ? -14.288 0.475 2.468 1.00 85.00 101 GLY A O 1
ATOM 794 N N . ASP A 1 102 ? -12.400 1.543 1.887 1.00 87.81 102 ASP A N 1
ATOM 795 C CA . ASP A 1 102 ? -11.705 0.446 1.220 1.00 87.81 102 ASP A CA 1
ATOM 796 C C . ASP A 1 102 ? -10.329 0.130 1.821 1.00 87.81 102 ASP A C 1
ATOM 798 O O . ASP A 1 102 ? -9.804 -0.946 1.553 1.00 87.81 102 ASP A O 1
ATOM 802 N N . ALA A 1 103 ? -9.741 1.016 2.632 1.00 90.69 103 ALA A N 1
ATOM 803 C CA . ALA A 1 103 ? -8.420 0.825 3.217 1.00 90.69 103 ALA A CA 1
ATOM 804 C C . ALA A 1 103 ? -8.456 0.841 4.742 1.00 90.69 103 ALA A C 1
ATOM 806 O O . ALA A 1 103 ? -8.973 1.760 5.390 1.00 90.69 103 ALA A O 1
ATOM 807 N N . VAL A 1 104 ? -7.822 -0.176 5.314 1.00 94.25 104 VAL A N 1
ATOM 808 C CA . VAL A 1 104 ? -7.742 -0.383 6.755 1.00 94.25 104 VAL A CA 1
ATOM 809 C C . VAL A 1 104 ? -6.299 -0.561 7.193 1.00 94.25 104 VAL A C 1
ATOM 811 O O . VAL A 1 104 ? -5.460 -1.064 6.445 1.00 94.25 104 VAL A O 1
ATOM 814 N N . LEU A 1 105 ? -6.007 -0.163 8.426 1.00 95.38 105 LEU A N 1
ATOM 815 C CA . LEU A 1 105 ? -4.714 -0.383 9.066 1.00 95.38 105 LEU A CA 1
ATOM 816 C C . LEU A 1 105 ? -4.845 -1.437 10.153 1.00 95.38 105 LEU A C 1
ATOM 818 O O . LEU A 1 105 ? -5.859 -1.503 10.847 1.00 95.38 105 LEU A O 1
ATOM 822 N N . TYR A 1 106 ? -3.813 -2.249 10.328 1.00 94.25 106 TYR A N 1
ATOM 823 C CA . TYR A 1 106 ? -3.800 -3.303 11.330 1.00 94.25 106 TYR A CA 1
ATOM 824 C C . TYR A 1 106 ? -2.420 -3.498 11.946 1.00 94.25 106 TYR A C 1
ATOM 826 O O . TYR A 1 106 ? -1.391 -3.148 11.366 1.00 94.25 106 TYR A O 1
ATOM 834 N N . TRP A 1 107 ? -2.412 -4.081 13.142 1.00 93.81 107 TRP A N 1
ATOM 835 C CA . TRP A 1 107 ? -1.195 -4.457 13.849 1.00 93.81 107 TRP A CA 1
ATOM 836 C C . TRP A 1 107 ? -0.922 -5.951 13.667 1.00 93.81 107 TRP A C 1
ATOM 838 O O . TRP A 1 107 ? -1.785 -6.773 13.972 1.00 93.81 107 TRP A O 1
ATOM 848 N N . ASP A 1 108 ? 0.272 -6.307 13.189 1.00 87.69 108 ASP A N 1
ATOM 849 C CA . ASP A 1 108 ? 0.665 -7.709 12.950 1.00 87.69 108 ASP A CA 1
ATOM 850 C C . ASP A 1 108 ? 1.383 -8.375 14.139 1.00 87.69 108 ASP A C 1
ATOM 852 O O . ASP A 1 108 ? 1.798 -9.527 14.056 1.00 87.69 108 ASP A O 1
ATOM 856 N N . GLY A 1 109 ? 1.555 -7.653 15.249 1.00 84.75 109 GLY A N 1
ATOM 857 C CA . GLY A 1 109 ? 2.347 -8.092 16.401 1.00 84.75 109 GLY A CA 1
ATOM 858 C C . GLY A 1 109 ? 3.718 -7.416 16.506 1.00 84.75 109 GLY A C 1
ATOM 859 O O . GLY A 1 109 ? 4.272 -7.360 17.605 1.00 84.75 109 GLY A O 1
ATOM 860 N N . GLY A 1 110 ? 4.238 -6.842 15.419 1.00 85.75 110 GLY A N 1
ATOM 861 C CA . GLY A 1 110 ? 5.526 -6.145 15.383 1.00 85.75 110 GLY A CA 1
ATOM 862 C C . GLY A 1 110 ? 5.480 -4.742 14.777 1.00 85.75 110 GLY A C 1
ATOM 863 O O . GLY A 1 110 ? 6.242 -3.876 15.214 1.00 85.75 110 GLY A O 1
ATOM 864 N N . ARG A 1 111 ? 4.607 -4.497 13.797 1.00 89.44 111 ARG A N 1
ATOM 865 C CA . ARG A 1 111 ? 4.465 -3.203 13.121 1.00 89.44 111 ARG A CA 1
ATOM 866 C C . ARG A 1 111 ? 3.037 -2.951 12.631 1.00 89.44 111 ARG A C 1
ATOM 868 O O . ARG A 1 111 ? 2.206 -3.854 12.531 1.00 89.44 111 ARG A O 1
ATOM 875 N N . LEU A 1 112 ? 2.787 -1.690 12.292 1.00 91.75 112 LEU A N 1
ATOM 876 C CA . LEU A 1 112 ? 1.583 -1.270 11.591 1.00 91.75 112 LEU A CA 1
ATOM 877 C C . LEU A 1 112 ? 1.711 -1.620 10.109 1.00 91.75 112 LEU A C 1
ATOM 879 O O . LEU A 1 112 ? 2.719 -1.296 9.482 1.00 91.75 112 LEU A O 1
ATOM 883 N N . ASN A 1 113 ? 0.685 -2.255 9.557 1.00 91.56 113 ASN A N 1
ATOM 884 C CA . ASN A 1 113 ? 0.548 -2.511 8.127 1.00 91.56 113 ASN A CA 1
ATOM 885 C C . ASN A 1 113 ? -0.823 -2.019 7.656 1.00 91.56 113 ASN A C 1
ATOM 887 O O . ASN A 1 113 ? -1.700 -1.719 8.471 1.00 91.56 113 ASN A O 1
ATOM 891 N N . GLY A 1 114 ? -1.005 -1.936 6.342 1.00 91.31 114 GLY A N 1
ATOM 892 C CA . GLY A 1 114 ? -2.300 -1.662 5.741 1.00 91.31 114 GLY A CA 1
ATOM 893 C C . GLY A 1 114 ? -2.809 -2.858 4.949 1.00 91.31 114 GLY A C 1
ATOM 894 O O . GLY A 1 114 ? -2.027 -3.688 4.479 1.00 91.31 114 GLY A O 1
ATOM 895 N N . ALA A 1 115 ? -4.116 -2.900 4.727 1.00 91.06 115 ALA A N 1
ATOM 896 C CA . ALA A 1 115 ? -4.721 -3.765 3.727 1.00 91.06 115 ALA A CA 1
ATOM 897 C C . ALA A 1 115 ? -5.993 -3.155 3.131 1.00 91.06 115 ALA A C 1
ATOM 899 O O . ALA A 1 115 ? -6.633 -2.294 3.739 1.00 91.06 115 ALA A O 1
ATOM 900 N N . THR A 1 116 ? -6.331 -3.579 1.916 1.00 89.62 116 THR A N 1
ATOM 901 C CA . THR A 1 116 ? -7.588 -3.226 1.268 1.00 89.62 116 THR A CA 1
ATOM 902 C C . THR A 1 116 ? -8.673 -4.206 1.681 1.00 89.62 116 THR A C 1
ATOM 904 O O . THR A 1 116 ? -8.401 -5.373 1.979 1.00 89.62 116 THR A O 1
ATOM 907 N N . LEU A 1 117 ? -9.912 -3.740 1.678 1.00 90.50 117 LEU A N 1
ATOM 908 C CA . LEU A 1 117 ? -11.090 -4.571 1.871 1.00 90.50 117 LEU A CA 1
ATOM 909 C C . LEU A 1 117 ? -11.542 -5.170 0.539 1.00 90.50 117 LEU A C 1
ATOM 911 O O . LEU A 1 117 ? -11.237 -4.636 -0.529 1.00 90.50 117 LEU A O 1
ATOM 915 N N . SER A 1 118 ? -12.244 -6.298 0.605 1.00 86.81 118 SER A N 1
ATOM 916 C CA . SER A 1 118 ? -12.866 -6.894 -0.575 1.00 86.81 118 SER A CA 1
ATOM 917 C C . SER A 1 118 ? -14.007 -6.010 -1.080 1.00 86.81 118 SER A C 1
ATOM 919 O O . SER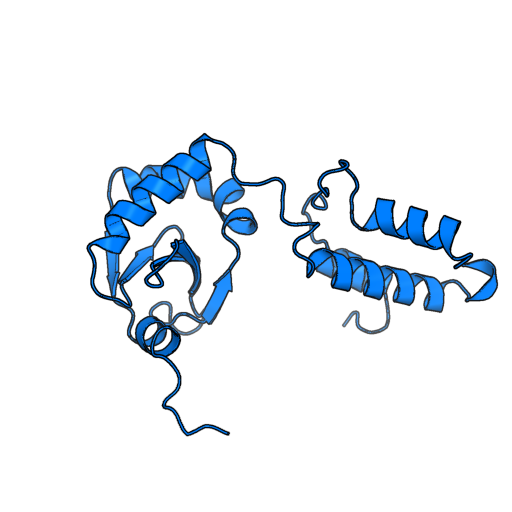 A 1 118 ? -14.793 -5.479 -0.294 1.00 86.81 118 SER A O 1
ATOM 921 N N . GLU A 1 119 ? -14.108 -5.866 -2.403 1.00 83.50 119 GLU A N 1
ATOM 922 C CA . GLU A 1 119 ? -15.237 -5.182 -3.048 1.00 83.50 119 GLU A CA 1
ATOM 923 C C . GLU A 1 119 ? -16.543 -5.978 -2.892 1.00 83.50 119 GLU A C 1
ATOM 925 O O . GLU A 1 119 ? -17.624 -5.389 -2.866 1.00 83.50 119 GLU A O 1
ATOM 930 N N . ASP A 1 120 ? -16.439 -7.305 -2.752 1.00 83.69 120 ASP A N 1
ATOM 931 C CA . ASP A 1 120 ? -17.582 -8.210 -2.603 1.00 83.69 120 ASP A CA 1
ATOM 932 C C . ASP A 1 120 ? -18.105 -8.250 -1.158 1.00 83.69 120 ASP A C 1
ATOM 934 O O . ASP A 1 120 ? -19.317 -8.263 -0.932 1.00 83.69 120 ASP A O 1
ATOM 938 N N . ASP A 1 121 ? -17.200 -8.245 -0.173 1.00 83.69 121 ASP A N 1
ATOM 939 C CA . ASP A 1 121 ? -17.542 -8.141 1.248 1.00 83.69 121 ASP A CA 1
ATOM 940 C C . ASP A 1 121 ? -16.531 -7.262 1.984 1.00 83.69 121 ASP A C 1
ATOM 942 O O . ASP A 1 121 ? -15.413 -7.668 2.299 1.00 83.69 121 ASP A O 1
ATOM 946 N N . VAL A 1 122 ? -16.965 -6.055 2.346 1.00 78.31 122 VAL A N 1
ATOM 947 C CA . VAL A 1 122 ? -16.148 -5.094 3.092 1.00 78.31 122 VAL A CA 1
ATOM 948 C C . VAL A 1 122 ? -15.736 -5.591 4.473 1.00 78.31 122 VAL A C 1
ATOM 950 O O . VAL A 1 122 ? -15.003 -4.881 5.149 1.00 78.31 122 VAL A O 1
ATOM 953 N N . ARG A 1 123 ? -16.215 -6.745 4.956 1.00 82.19 123 ARG A N 1
ATOM 954 C CA . ARG A 1 123 ? -15.737 -7.395 6.189 1.00 82.19 123 ARG A CA 1
ATOM 955 C C . ARG A 1 123 ? -14.410 -8.110 5.983 1.00 82.19 123 ARG A C 1
ATOM 957 O O . ARG A 1 123 ? -13.625 -8.166 6.934 1.00 82.19 123 ARG A O 1
ATOM 964 N N . ASP A 1 124 ? -14.149 -8.544 4.759 1.00 87.31 124 ASP A N 1
ATOM 965 C CA . ASP A 1 124 ? -12.989 -9.338 4.407 1.00 87.31 124 ASP A CA 1
ATOM 966 C C . ASP A 1 124 ? -11.831 -8.469 3.938 1.00 87.31 124 ASP A C 1
ATOM 968 O O . ASP A 1 124 ? -11.982 -7.490 3.205 1.00 87.31 124 ASP A O 1
ATOM 972 N N . VAL A 1 125 ? -10.641 -8.857 4.378 1.00 88.50 125 VAL A N 1
ATOM 973 C CA . VAL A 1 125 ? -9.387 -8.254 3.943 1.00 88.50 125 VAL A CA 1
ATOM 974 C C . VAL A 1 125 ? -8.935 -8.942 2.656 1.00 88.50 125 VAL A C 1
ATOM 976 O O . VAL A 1 125 ? -8.883 -10.168 2.592 1.00 88.50 125 VAL A O 1
ATOM 979 N N . ALA A 1 126 ? -8.635 -8.148 1.629 1.00 87.06 126 ALA A N 1
ATOM 980 C CA . ALA A 1 126 ? -8.369 -8.624 0.276 1.00 87.06 126 ALA A CA 1
ATOM 981 C C . ALA A 1 126 ? -6.877 -8.653 -0.065 1.00 87.06 126 ALA A C 1
ATOM 983 O O . ALA A 1 126 ? -6.346 -9.712 -0.396 1.00 87.06 126 ALA A O 1
ATOM 984 N N . LEU A 1 127 ? -6.185 -7.509 0.007 1.00 84.94 127 LEU A N 1
ATOM 985 C CA . LEU A 1 127 ? -4.764 -7.412 -0.351 1.00 84.94 127 LEU A CA 1
ATOM 986 C C . LEU A 1 127 ? -3.983 -6.543 0.644 1.00 84.94 127 LEU A C 1
ATOM 988 O O . LEU A 1 127 ? -4.506 -5.525 1.093 1.00 84.94 127 LEU A O 1
ATOM 992 N N . PRO A 1 128 ? -2.728 -6.893 0.982 1.00 85.81 128 PRO A N 1
ATOM 993 C CA . PRO A 1 128 ? -1.861 -5.998 1.740 1.00 85.81 128 PRO A CA 1
ATOM 994 C C . PRO A 1 128 ? -1.563 -4.727 0.932 1.00 85.81 128 PRO A C 1
ATOM 996 O O . PRO A 1 128 ? -1.426 -4.781 -0.292 1.00 85.81 128 PRO A O 1
ATOM 999 N N . LEU A 1 129 ? -1.429 -3.594 1.622 1.00 83.31 129 LEU A N 1
ATOM 1000 C CA . LEU A 1 129 ? -1.025 -2.317 1.028 1.00 83.31 129 LEU A CA 1
ATOM 1001 C C . LEU A 1 129 ? 0.144 -1.696 1.788 1.00 83.31 129 LEU A C 1
ATOM 1003 O O . LEU A 1 129 ? 0.265 -1.823 3.010 1.00 83.31 129 LEU A O 1
ATOM 1007 N N . GLU A 1 130 ? 0.978 -0.979 1.045 1.00 83.06 130 GLU A N 1
ATOM 1008 C CA . GLU A 1 130 ? 2.048 -0.164 1.609 1.00 83.06 130 GLU A CA 1
ATOM 1009 C C . GLU A 1 130 ? 1.454 1.155 2.122 1.00 83.06 130 GLU A C 1
ATOM 1011 O O . GLU A 1 130 ? 0.658 1.815 1.447 1.00 83.06 130 GLU A O 1
ATOM 1016 N N . LEU A 1 131 ? 1.815 1.541 3.345 1.00 84.12 131 LEU A N 1
ATOM 1017 C CA . LEU A 1 131 ? 1.233 2.710 4.010 1.00 84.12 131 LEU A CA 1
ATOM 1018 C C . LEU A 1 131 ? 1.559 4.000 3.262 1.00 84.12 131 LEU A C 1
ATOM 1020 O O . LEU A 1 131 ? 0.737 4.911 3.157 1.00 84.12 131 LEU A O 1
ATOM 1024 N N . GLU A 1 132 ? 2.764 4.070 2.720 1.00 79.94 132 GLU A N 1
ATOM 1025 C CA . GLU A 1 132 ? 3.274 5.241 2.033 1.00 79.94 132 GLU A CA 1
ATOM 1026 C C . GLU A 1 132 ? 2.552 5.520 0.707 1.00 79.94 132 GLU A C 1
ATOM 1028 O O . GLU A 1 132 ? 2.540 6.659 0.239 1.00 79.94 132 GLU A O 1
ATOM 1033 N N . ASP A 1 133 ? 1.876 4.517 0.148 1.00 76.56 133 ASP A N 1
ATOM 1034 C CA . ASP A 1 133 ? 1.068 4.657 -1.061 1.00 76.56 133 ASP A CA 1
ATOM 1035 C C . ASP A 1 133 ? -0.307 5.282 -0.795 1.00 76.56 133 ASP A C 1
ATOM 1037 O O . ASP A 1 133 ? -0.895 5.876 -1.704 1.00 76.56 133 ASP A O 1
ATOM 1041 N N . ILE A 1 134 ? -0.837 5.142 0.426 1.00 82.88 134 ILE A N 1
ATOM 1042 C CA . ILE A 1 134 ? -2.226 5.502 0.742 1.00 82.88 134 ILE A CA 1
ATOM 1043 C C . ILE A 1 134 ? -2.330 6.695 1.688 1.00 82.88 134 ILE A C 1
ATOM 1045 O O . ILE A 1 134 ? -3.150 7.591 1.476 1.00 82.88 134 ILE A O 1
ATOM 1049 N N . LEU A 1 135 ? -1.471 6.758 2.708 1.00 85.38 135 LEU A N 1
ATOM 1050 C CA . LEU A 1 135 ? -1.567 7.757 3.769 1.00 85.38 135 LEU A CA 1
ATOM 1051 C C . LEU A 1 135 ? -1.372 9.202 3.287 1.00 85.38 135 LEU A C 1
ATOM 1053 O O . LEU A 1 135 ? -2.078 10.069 3.805 1.00 85.38 135 LEU A O 1
ATOM 1057 N N . PRO A 1 136 ? -0.518 9.508 2.286 1.00 83.69 136 PRO A N 1
ATOM 1058 C CA . PRO A 1 136 ? -0.446 10.864 1.741 1.00 83.69 136 PRO A CA 1
ATOM 1059 C C . PRO A 1 136 ? -1.776 11.354 1.151 1.00 83.69 136 PRO A C 1
ATOM 1061 O O . PRO A 1 136 ? -2.101 12.532 1.283 1.00 83.69 136 PRO A O 1
ATOM 1064 N N . GLY A 1 137 ? -2.558 10.460 0.533 1.00 83.75 137 GLY A N 1
ATOM 1065 C CA . GLY A 1 137 ? -3.883 10.773 -0.015 1.00 83.75 137 GLY A CA 1
ATOM 1066 C C . GLY A 1 137 ? -5.014 10.717 1.017 1.00 83.75 137 GLY A C 1
ATOM 1067 O O . GLY A 1 137 ?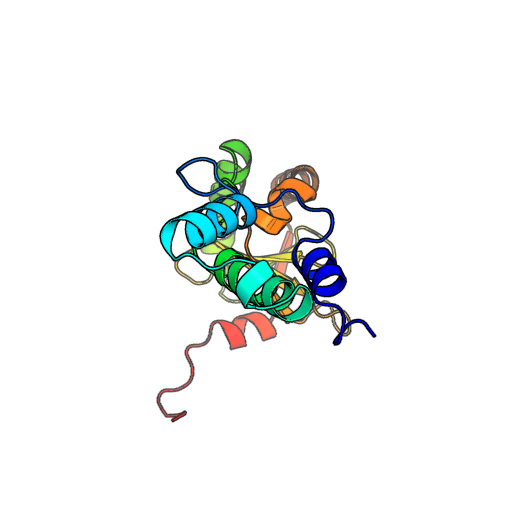 -6.033 11.376 0.835 1.00 83.75 137 GLY A O 1
ATOM 1068 N N . ALA A 1 138 ? -4.830 9.969 2.107 1.00 87.69 138 ALA A N 1
ATOM 1069 C CA . ALA A 1 138 ? -5.829 9.755 3.156 1.00 87.69 138 ALA A CA 1
ATOM 1070 C C . ALA A 1 138 ? -5.561 10.558 4.444 1.00 87.69 138 ALA A C 1
ATOM 1072 O O . ALA A 1 138 ? -6.163 10.276 5.478 1.00 87.69 138 ALA A O 1
ATOM 1073 N N . ARG A 1 139 ? -4.668 11.557 4.417 1.00 89.81 139 ARG A N 1
ATOM 1074 C CA . ARG A 1 139 ? -4.238 12.301 5.615 1.00 89.81 139 ARG A CA 1
ATOM 1075 C C . ARG A 1 139 ? -5.398 12.845 6.451 1.00 89.81 139 ARG A C 1
ATOM 1077 O O . ARG A 1 139 ? -5.379 12.702 7.671 1.00 89.81 139 ARG A O 1
ATOM 1084 N N . ASP A 1 140 ? -6.375 13.477 5.809 1.00 91.25 140 ASP A N 1
ATOM 1085 C CA . ASP A 1 140 ? -7.507 14.079 6.518 1.00 91.25 140 ASP A CA 1
ATOM 1086 C C . ASP A 1 140 ? -8.384 13.002 7.170 1.00 91.25 140 ASP A C 1
ATOM 1088 O O . ASP A 1 140 ? -8.792 13.154 8.319 1.00 91.25 140 ASP A O 1
ATOM 1092 N N . ALA A 1 141 ? -8.575 11.870 6.487 1.00 93.06 141 ALA A N 1
ATOM 1093 C CA . ALA A 1 141 ? -9.305 10.722 7.019 1.00 93.06 141 ALA A CA 1
ATOM 1094 C C . ALA A 1 141 ? -8.581 10.093 8.221 1.00 93.06 141 ALA A C 1
ATOM 1096 O O . ALA A 1 141 ? -9.209 9.758 9.221 1.00 93.06 141 ALA A O 1
ATOM 1097 N N . VAL A 1 142 ? -7.248 10.010 8.176 1.00 93.38 142 VAL A N 1
ATOM 1098 C CA . VAL A 1 142 ? -6.423 9.559 9.309 1.00 93.38 142 VAL A CA 1
ATOM 1099 C C . VAL A 1 142 ? -6.581 10.493 10.510 1.00 93.38 142 VAL A C 1
ATOM 1101 O O . VAL A 1 142 ? -6.737 10.029 11.639 1.00 93.38 142 VAL A O 1
ATOM 1104 N N . ALA A 1 143 ? -6.557 11.809 10.284 1.00 94.00 143 ALA A N 1
ATOM 1105 C CA . ALA A 1 143 ? -6.732 12.796 11.346 1.00 94.00 143 ALA A CA 1
ATOM 1106 C C . ALA A 1 143 ? -8.145 12.746 11.956 1.00 94.00 143 ALA A C 1
ATOM 1108 O O . ALA A 1 143 ? -8.290 12.819 13.179 1.00 94.00 143 ALA A O 1
ATOM 1109 N N . GLU A 1 144 ? -9.178 12.582 11.127 1.00 94.75 144 GLU A N 1
ATOM 1110 C CA . GLU A 1 144 ? -10.562 12.408 11.576 1.00 94.75 144 GLU A CA 1
ATOM 1111 C C . GLU A 1 144 ? -10.733 11.115 12.381 1.00 94.75 144 GLU A C 1
ATOM 1113 O O . GLU A 1 144 ? -11.310 11.135 13.473 1.00 94.75 144 GLU A O 1
ATOM 1118 N N . TRP A 1 145 ? -10.164 10.011 11.893 1.00 95.62 145 TRP A N 1
ATOM 1119 C CA . TRP A 1 145 ? -10.176 8.737 12.599 1.00 95.62 145 TRP A CA 1
ATOM 1120 C C . TRP A 1 145 ? -9.455 8.839 13.946 1.00 95.62 145 TRP A C 1
ATOM 1122 O O . TRP A 1 145 ? -9.986 8.395 14.956 1.00 95.62 145 TRP A O 1
ATOM 1132 N N . LEU A 1 146 ? -8.293 9.498 14.019 1.00 94.94 146 LEU A N 1
ATOM 1133 C CA . LEU A 1 146 ? -7.584 9.718 15.288 1.00 94.94 146 LEU A CA 1
ATOM 1134 C C . LEU A 1 146 ? -8.395 10.554 16.286 1.00 94.94 146 LEU A C 1
ATOM 1136 O O . LEU A 1 146 ? -8.311 10.324 17.493 1.00 94.94 146 LEU A O 1
ATOM 1140 N N . ALA A 1 147 ? -9.200 11.504 15.806 1.00 95.06 147 ALA A N 1
ATOM 1141 C CA . ALA A 1 147 ? -10.097 12.276 16.661 1.00 95.06 147 ALA A CA 1
ATOM 1142 C C . ALA A 1 147 ? -11.274 11.437 17.193 1.00 95.06 147 ALA A C 1
ATOM 1144 O O . ALA A 1 147 ? -11.814 11.739 18.262 1.00 95.06 147 ALA A O 1
ATOM 1145 N N . ARG A 1 148 ? -11.692 10.400 16.453 1.00 93.69 148 ARG A N 1
ATOM 1146 C CA . ARG A 1 148 ? -12.808 9.502 16.792 1.00 93.69 148 ARG A CA 1
ATOM 1147 C C . ARG A 1 148 ? -12.472 8.052 16.413 1.00 93.69 148 ARG A C 1
ATOM 1149 O O . ARG A 1 148 ? -13.022 7.538 15.437 1.00 93.69 148 ARG A O 1
ATOM 1156 N N . PRO A 1 149 ? -11.594 7.380 17.178 1.00 92.94 149 PRO A N 1
ATOM 1157 C CA . PRO A 1 149 ? -11.063 6.082 16.786 1.00 92.94 149 PRO A CA 1
ATOM 1158 C C . PRO A 1 149 ? -12.163 5.024 16.787 1.00 92.94 149 PRO A C 1
ATOM 1160 O O . PRO A 1 149 ? -12.830 4.789 17.799 1.00 92.94 149 PRO A O 1
ATOM 1163 N N . THR A 1 150 ? -12.335 4.377 15.638 1.00 92.19 150 THR A N 1
ATOM 1164 C CA . THR A 1 150 ? -13.298 3.295 15.426 1.00 92.19 150 THR A CA 1
ATOM 1165 C C . THR A 1 150 ? -12.561 2.022 15.041 1.00 92.19 150 THR A C 1
ATOM 1167 O O . THR A 1 150 ? -11.676 2.034 14.189 1.00 92.19 150 THR A O 1
ATOM 1170 N N . PHE A 1 151 ? -12.906 0.920 15.699 1.00 93.81 151 PHE A N 1
ATOM 1171 C CA . PHE A 1 151 ? -12.234 -0.360 15.515 1.00 93.81 151 PHE A CA 1
ATOM 1172 C C . PHE A 1 151 ? -13.220 -1.395 14.999 1.00 93.81 151 PHE A C 1
ATOM 1174 O O . PHE A 1 151 ? -14.326 -1.513 15.534 1.00 93.81 151 PHE A O 1
ATOM 1181 N N . SER A 1 152 ? -12.773 -2.181 14.029 1.00 93.69 152 SER A N 1
ATOM 1182 C CA . SER A 1 152 ? -13.531 -3.291 13.459 1.00 93.69 152 SER A CA 1
ATOM 1183 C C . SER A 1 152 ? -12.757 -4.586 13.660 1.00 93.69 152 SER A C 1
ATOM 1185 O O . SER A 1 152 ? -11.540 -4.623 13.507 1.00 93.69 152 SER A O 1
ATOM 1187 N N . PHE A 1 153 ? -13.450 -5.659 14.031 1.00 92.44 153 PHE A N 1
ATOM 1188 C CA . PHE A 1 153 ? -12.843 -6.985 14.124 1.00 92.44 153 PHE A CA 1
ATOM 1189 C C . PHE A 1 153 ? -13.115 -7.767 12.841 1.00 92.44 153 PHE A C 1
ATOM 1191 O O . PHE A 1 153 ? -14.265 -7.849 12.405 1.00 92.44 153 PHE A O 1
ATOM 1198 N N . ARG A 1 154 ? -12.063 -8.346 12.257 1.00 91.81 154 ARG A N 1
ATOM 1199 C CA . ARG A 1 154 ? -12.112 -9.035 10.964 1.00 91.81 154 ARG A CA 1
ATOM 1200 C C . ARG A 1 154 ? -11.504 -10.432 11.085 1.00 91.81 154 ARG A C 1
ATOM 1202 O O . ARG A 1 154 ? -10.282 -10.549 11.177 1.00 91.81 154 ARG A O 1
ATOM 1209 N N . PRO A 1 155 ? -12.327 -11.496 11.060 1.00 89.00 155 PRO A N 1
ATOM 1210 C CA . PRO A 1 155 ? -11.834 -12.872 11.107 1.00 89.00 155 PRO A CA 1
ATOM 1211 C C . PRO A 1 155 ? -10.855 -13.196 9.973 1.00 89.00 155 PRO A C 1
ATOM 1213 O O . PRO A 1 155 ? -9.833 -13.822 10.225 1.00 89.00 155 PRO A O 1
ATOM 1216 N N . SER A 1 156 ? -11.099 -12.684 8.763 1.00 88.94 156 SER A N 1
ATOM 1217 C CA . SER A 1 156 ? -10.214 -12.882 7.606 1.00 88.94 156 SER A CA 1
ATOM 1218 C C . SER A 1 156 ? -8.784 -12.385 7.861 1.00 88.94 156 SER A C 1
ATOM 1220 O O . SER A 1 156 ? -7.816 -12.972 7.392 1.00 88.94 156 SER A O 1
ATOM 1222 N N . LEU A 1 157 ? -8.635 -11.298 8.627 1.00 88.44 157 LEU A N 1
ATOM 1223 C CA . LEU A 1 157 ? -7.324 -10.781 9.000 1.00 88.44 157 LEU A CA 1
ATOM 1224 C C . LEU A 1 157 ? -6.648 -11.675 10.038 1.00 88.44 157 LEU A C 1
ATOM 1226 O O . LEU A 1 157 ? -5.433 -11.835 10.016 1.00 88.44 157 LEU A O 1
ATOM 1230 N N . LEU A 1 158 ? -7.420 -12.244 10.962 1.00 87.62 158 LEU A N 1
ATOM 1231 C CA . LEU A 1 158 ? -6.877 -13.179 11.938 1.00 87.62 158 LEU A CA 1
ATOM 1232 C C . LEU A 1 158 ? -6.293 -14.411 11.237 1.00 87.62 158 LEU A C 1
ATOM 1234 O O . LEU A 1 158 ? -5.190 -14.815 11.577 1.00 87.62 158 LEU A O 1
ATOM 1238 N N . GLU A 1 159 ? -6.979 -14.939 10.222 1.00 86.62 159 GLU A N 1
ATOM 1239 C CA . GLU A 1 159 ? -6.481 -16.049 9.397 1.00 86.62 159 GLU A CA 1
ATOM 1240 C C . GLU A 1 159 ? -5.189 -15.697 8.647 1.00 86.62 159 GLU A C 1
ATOM 1242 O O . GLU A 1 159 ? -4.315 -16.545 8.497 1.00 86.62 159 GLU A O 1
ATOM 1247 N N . TRP A 1 160 ? -5.027 -14.444 8.208 1.00 86.38 160 TRP A N 1
ATOM 1248 C CA . TRP A 1 160 ? -3.776 -13.972 7.600 1.00 86.38 160 TRP A CA 1
ATOM 1249 C C . TRP A 1 160 ? -2.615 -13.876 8.586 1.00 86.38 160 TRP A C 1
ATOM 1251 O O . TRP A 1 160 ? -1.460 -14.067 8.205 1.00 86.38 160 TRP A O 1
ATOM 1261 N N . LEU A 1 161 ? -2.915 -13.493 9.826 1.00 84.12 161 LEU A N 1
ATOM 1262 C CA . LEU A 1 161 ? -1.924 -13.328 10.885 1.00 84.12 161 LEU A CA 1
ATOM 1263 C C . LEU A 1 161 ? -1.559 -14.654 11.553 1.00 84.12 161 LEU A C 1
ATOM 1265 O O . LEU A 1 161 ? -0.508 -14.731 12.193 1.00 84.12 161 LEU A O 1
ATOM 1269 N N . ASP A 1 162 ? -2.409 -15.675 11.426 1.00 82.00 162 ASP A N 1
ATOM 1270 C CA . ASP A 1 162 ? -2.144 -16.993 11.980 1.00 82.00 162 ASP A CA 1
ATOM 1271 C C . ASP A 1 162 ? -0.956 -17.616 11.227 1.00 82.00 162 ASP A C 1
ATOM 1273 O O . ASP A 1 162 ? -1.003 -17.773 10.000 1.00 82.00 162 ASP A O 1
ATOM 1277 N N . PRO A 1 163 ? 0.160 -17.933 11.906 1.00 63.06 163 PRO A N 1
ATOM 1278 C CA . PRO A 1 163 ? 1.261 -18.616 11.254 1.00 63.06 163 PRO A CA 1
ATOM 1279 C C . PRO A 1 163 ? 0.747 -19.935 10.676 1.00 63.06 163 PRO A C 1
ATOM 1281 O O . PRO A 1 163 ? 0.211 -20.768 11.407 1.00 63.06 163 PRO A O 1
ATOM 1284 N N . LEU A 1 164 ? 0.936 -20.120 9.362 1.00 52.56 164 LEU A N 1
ATOM 1285 C CA . LEU A 1 164 ? 0.659 -21.371 8.651 1.00 52.56 164 LEU A CA 1
ATOM 1286 C C . LEU A 1 164 ? 1.024 -22.570 9.543 1.00 52.56 164 LEU A C 1
ATOM 1288 O O . LEU A 1 164 ? 2.155 -22.613 10.047 1.00 52.56 164 LEU A O 1
ATOM 1292 N N . PRO A 1 165 ? 0.111 -23.539 9.750 1.00 47.81 165 PRO A N 1
ATOM 1293 C CA . PRO A 1 165 ? 0.399 -24.674 10.606 1.00 47.81 165 PRO A CA 1
ATOM 1294 C C . PRO A 1 165 ? 1.681 -25.366 10.118 1.00 47.81 165 PRO A C 1
ATOM 1296 O O . PRO A 1 165 ? 1.852 -25.561 8.908 1.00 47.81 165 PRO A O 1
ATOM 1299 N N . PRO A 1 166 ? 2.602 -25.730 11.029 1.00 40.31 166 PRO A N 1
ATOM 1300 C CA . PRO A 1 166 ? 3.848 -26.384 10.658 1.00 40.31 166 PRO A CA 1
ATOM 1301 C C . PRO A 1 166 ? 3.520 -27.746 10.033 1.00 40.31 166 PRO A C 1
ATOM 1303 O O . PRO A 1 166 ? 3.202 -28.702 10.735 1.00 40.31 166 PRO A O 1
ATOM 1306 N N . GLY A 1 167 ? 3.541 -27.816 8.700 1.00 45.62 167 GLY A N 1
ATOM 1307 C CA . GLY A 1 167 ? 3.160 -29.013 7.946 1.00 45.62 167 GLY A CA 1
ATOM 1308 C C . GLY A 1 167 ? 2.660 -28.776 6.518 1.00 45.62 167 GLY A C 1
ATOM 1309 O O . GLY A 1 167 ? 2.482 -29.746 5.791 1.00 45.62 167 GLY A O 1
ATOM 1310 N N . ALA A 1 168 ? 2.450 -27.528 6.090 1.00 44.06 168 ALA A N 1
ATOM 1311 C CA . ALA A 1 168 ? 2.127 -27.203 4.700 1.00 44.06 168 ALA A CA 1
ATOM 1312 C C . ALA A 1 168 ? 3.401 -27.034 3.840 1.00 44.06 168 ALA A C 1
ATOM 1314 O O . ALA A 1 168 ? 3.758 -25.918 3.465 1.00 44.06 168 ALA A O 1
ATOM 1315 N N . LEU A 1 169 ? 4.103 -28.138 3.563 1.00 40.75 169 LEU A N 1
ATOM 1316 C CA . LEU A 1 169 ? 5.072 -28.281 2.464 1.00 40.75 169 LEU A CA 1
ATOM 1317 C C . LEU A 1 169 ? 4.894 -29.649 1.804 1.00 40.75 169 LEU A C 1
ATOM 1319 O O . LEU A 1 169 ? 4.827 -30.648 2.555 1.00 40.75 169 LEU A O 1
#

Sequence (169 aa):
MCYGDPDRLLELVIGKRALPKNDLGHTPLDDFEHFCAYTGCREQDLGPRAFAFVRLAYVTAGLNRRRYRSAGLDAQLEKYCADISMLLRDRPPGTTADITGDAVLYWDGGRLNGATLSEDDVRDVALPLELEDILPGARDAVAEWLARPTFSFRPSLLEWLDPLPPGAL

Radius of gyration: 19.81 Å; chains: 1; bounding box: 44×43×55 Å

pLDDT: mean 82.85, std 12.55, range [40.31, 95.62]

Secondary structure (DSSP, 8-state):
--TT-HHHHHHHHHTTSPPPP-TTS--HHHHHHHHHHHH---HHHH-HHHHHHHHHHHHHHHHTSGGG--SPPPHHHHHHHHHHHHHHHTS-TTEEEE-SSSEEEEE-SSSEEEEEEPSS-TTSEEEEE-HHHHTTTSHHHHHHHHHS--EEE-HHHHHHHS---TT--

Foldseek 3Di:
DCVQPLVVVLCVLCPPDDAFAFPVRDGLQRVVVVVCVVVVVDCVVQPDRRSSVVSSVSNNVVCVDPRRDHPDDPPVLVVLQVLVQVVQLPDDQQKWFCLDQFKIWHDLNPGIWIFGADPVDNLATDGTDHCSVPCVVSVVSSVVCSVPPDMDGHVNRVVVSPPDPPPPD